Protein AF-A0A959RNM5-F1 (afdb_monomer_lite)

pLDDT: mean 94.92, std 3.33, range [77.25, 98.19]

Radius of gyration: 14.55 Å; chains: 1; bounding box: 29×34×33 Å

Structure (mmCIF, N/CA/C/O backbone):
data_AF-A0A959RNM5-F1
#
_entry.id   AF-A0A959RNM5-F1
#
loop_
_atom_site.group_PDB
_atom_site.id
_atom_site.type_symbol
_atom_site.label_atom_id
_atom_site.label_alt_id
_atom_site.label_comp_id
_atom_site.label_asym_id
_atom_site.label_entity_id
_atom_site.label_seq_id
_atom_site.pdbx_PDB_ins_code
_atom_site.Cartn_x
_atom_site.Cartn_y
_atom_site.Cartn_z
_atom_site.occupancy
_atom_site.B_iso_or_equiv
_atom_site.auth_seq_id
_atom_site.auth_comp_id
_atom_site.auth_asym_id
_atom_site.auth_atom_id
_atom_site.pdbx_PDB_model_num
ATOM 1 N N . THR A 1 1 ? -7.761 -14.203 -1.403 1.00 83.69 1 THR A N 1
ATOM 2 C CA . THR A 1 1 ? -6.787 -13.847 -0.351 1.00 83.69 1 THR A CA 1
ATOM 3 C C . THR A 1 1 ? -5.485 -14.601 -0.622 1.00 83.69 1 THR A C 1
ATOM 5 O O . THR A 1 1 ? -5.433 -15.398 -1.552 1.00 83.69 1 THR A O 1
ATOM 8 N N . PHE A 1 2 ? -4.405 -14.384 0.141 1.00 92.38 2 PHE A N 1
ATOM 9 C CA . PHE A 1 2 ? -3.095 -15.020 -0.127 1.00 92.38 2 PHE A CA 1
ATOM 10 C C . PHE A 1 2 ? -2.891 -16.395 0.542 1.00 92.38 2 PHE A C 1
ATOM 12 O O . PHE A 1 2 ? -1.841 -17.009 0.361 1.00 92.38 2 PHE A O 1
ATOM 19 N N . GLY A 1 3 ? -3.858 -16.875 1.336 1.00 92.31 3 GLY A N 1
ATOM 20 C CA . GLY A 1 3 ? -3.792 -18.184 2.008 1.00 92.31 3 GLY A CA 1
ATOM 21 C C . GLY A 1 3 ? -2.670 -18.333 3.047 1.00 92.31 3 GLY A C 1
ATOM 22 O O . GLY A 1 3 ? -2.399 -19.437 3.509 1.00 92.31 3 GLY A O 1
ATOM 23 N N . LYS A 1 4 ? -1.997 -17.237 3.411 1.00 93.19 4 LYS A N 1
ATOM 24 C CA . LYS A 1 4 ? -0.894 -17.195 4.377 1.00 93.19 4 LYS A CA 1
ATOM 25 C C . LYS A 1 4 ? -1.110 -16.055 5.363 1.00 93.19 4 LYS A C 1
ATOM 27 O O . LYS A 1 4 ? -1.727 -15.046 5.021 1.00 93.19 4 LYS A O 1
ATOM 32 N N . LYS A 1 5 ? -0.578 -16.208 6.578 1.00 93.44 5 LYS A N 1
ATOM 33 C CA . LYS A 1 5 ? -0.600 -15.145 7.588 1.00 93.44 5 LYS A CA 1
ATOM 34 C C . LYS A 1 5 ? 0.253 -13.959 7.099 1.00 93.44 5 LYS A C 1
ATOM 36 O O . LYS A 1 5 ? 1.415 -14.189 6.756 1.00 93.44 5 LYS A O 1
ATOM 41 N N . PRO A 1 6 ? -0.283 -12.724 7.064 1.00 92.06 6 PRO A N 1
ATOM 42 C CA . PRO A 1 6 ? 0.501 -11.555 6.685 1.00 92.06 6 PRO A CA 1
ATOM 43 C C . PRO A 1 6 ? 1.574 -11.264 7.739 1.00 92.06 6 PRO A C 1
ATOM 45 O O . PRO A 1 6 ? 1.356 -11.460 8.938 1.00 92.06 6 PRO A O 1
ATOM 48 N N . ILE A 1 7 ? 2.731 -10.788 7.283 1.00 93.00 7 ILE A N 1
ATOM 49 C CA . ILE A 1 7 ? 3.846 -10.384 8.142 1.00 93.00 7 ILE A CA 1
ATOM 50 C C . ILE A 1 7 ? 3.837 -8.853 8.223 1.00 93.00 7 ILE A C 1
ATOM 52 O O . ILE A 1 7 ? 3.901 -8.207 7.177 1.00 93.00 7 ILE A O 1
ATOM 56 N N . PRO A 1 8 ? 3.756 -8.251 9.423 1.00 93.12 8 PRO A N 1
ATOM 57 C CA . PRO A 1 8 ? 3.916 -6.812 9.576 1.00 93.12 8 PRO A CA 1
ATOM 58 C C . PRO A 1 8 ? 5.322 -6.385 9.156 1.00 93.12 8 PRO A C 1
ATOM 60 O O . PRO A 1 8 ? 6.314 -6.937 9.634 1.00 93.12 8 PRO A O 1
ATOM 63 N N . VAL A 1 9 ? 5.405 -5.383 8.287 1.00 93.06 9 VAL A N 1
ATOM 64 C CA . VAL A 1 9 ? 6.671 -4.848 7.779 1.00 93.06 9 VAL A CA 1
ATOM 65 C C . VAL A 1 9 ? 6.753 -3.344 8.007 1.00 93.06 9 VAL A C 1
ATOM 67 O O . VAL A 1 9 ? 5.739 -2.666 8.173 1.00 93.06 9 VAL A O 1
ATOM 70 N N . ARG A 1 10 ? 7.979 -2.818 8.010 1.00 90.75 10 ARG A N 1
ATOM 71 C CA . ARG A 1 10 ? 8.251 -1.380 7.925 1.00 90.75 10 ARG A CA 1
ATOM 72 C C . ARG A 1 10 ? 8.788 -1.081 6.529 1.00 90.75 10 ARG A C 1
ATOM 74 O O . ARG A 1 10 ? 9.609 -1.841 6.027 1.00 90.75 10 ARG A O 1
ATOM 81 N N . GLY A 1 11 ? 8.327 0.006 5.921 1.00 88.25 11 GLY A N 1
ATOM 82 C CA . GLY A 1 11 ? 8.848 0.503 4.648 1.00 88.25 11 GLY A CA 1
ATOM 83 C C . GLY A 1 11 ? 9.818 1.666 4.858 1.00 88.25 11 GLY A C 1
ATOM 84 O O . GLY A 1 11 ? 9.700 2.393 5.841 1.00 88.25 11 GLY A O 1
ATOM 85 N N . GLY A 1 12 ? 10.761 1.846 3.930 1.00 91.62 12 GLY A N 1
ATOM 86 C CA . GLY A 1 12 ? 11.633 3.030 3.888 1.00 91.62 12 GLY A CA 1
ATOM 87 C C . GLY A 1 12 ? 11.009 4.244 3.184 1.00 91.62 12 GLY A C 1
ATOM 88 O O . GLY A 1 12 ? 11.578 5.330 3.223 1.00 91.62 12 GLY A O 1
ATOM 89 N N . GLY A 1 13 ? 9.859 4.063 2.526 1.00 89.25 13 GLY A N 1
ATOM 90 C CA . GLY A 1 13 ? 9.123 5.140 1.865 1.00 89.25 13 GLY A CA 1
ATOM 91 C C . GLY A 1 13 ? 8.447 6.089 2.857 1.00 89.25 13 GLY A C 1
ATOM 92 O O . GLY A 1 13 ? 8.096 5.702 3.972 1.00 89.25 13 GLY A O 1
ATOM 93 N N . SER A 1 14 ? 8.225 7.328 2.423 1.00 93.81 14 SER A N 1
ATOM 94 C CA . SER A 1 14 ? 7.642 8.388 3.248 1.00 93.81 14 SER A CA 1
ATOM 95 C C . SER A 1 14 ? 6.254 8.776 2.749 1.00 93.81 14 SER A C 1
ATOM 97 O O . SER A 1 14 ? 6.092 9.129 1.584 1.00 93.81 14 SER A O 1
ATOM 99 N N . ILE A 1 15 ? 5.263 8.781 3.647 1.00 95.19 15 ILE A N 1
ATOM 100 C CA . ILE A 1 15 ? 3.907 9.303 3.399 1.00 95.19 15 ILE A CA 1
ATOM 101 C C . ILE A 1 15 ? 3.592 10.337 4.499 1.00 95.19 15 ILE A C 1
ATOM 103 O O . ILE A 1 15 ? 3.009 9.987 5.527 1.00 95.19 15 ILE A O 1
ATOM 107 N N . PRO A 1 16 ? 4.019 11.609 4.341 1.00 94.69 16 PRO A N 1
ATOM 108 C CA . PRO A 1 16 ? 4.034 12.592 5.434 1.00 94.69 16 PRO A CA 1
ATOM 109 C C . PRO A 1 16 ? 2.665 12.935 6.034 1.00 94.69 16 PRO A C 1
ATOM 111 O O . PRO A 1 16 ? 2.568 13.246 7.220 1.00 94.69 16 PRO A O 1
ATOM 114 N N . ILE A 1 17 ? 1.597 12.856 5.234 1.00 96.25 17 ILE A N 1
ATOM 115 C CA . ILE A 1 17 ? 0.232 13.187 5.671 1.00 96.25 17 ILE A CA 1
ATOM 116 C C . ILE A 1 17 ? -0.269 12.270 6.799 1.00 96.25 17 ILE A C 1
ATOM 118 O O . ILE A 1 17 ? -1.121 12.673 7.585 1.00 96.25 17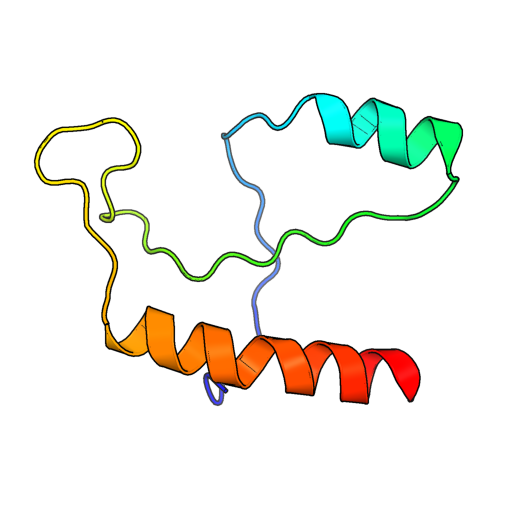 ILE A O 1
ATOM 122 N N . CYS A 1 18 ? 0.294 11.067 6.931 1.00 95.75 18 CYS A N 1
ATOM 123 C CA . CYS A 1 18 ? -0.119 10.087 7.930 1.00 95.75 18 CYS A CA 1
ATOM 124 C C . CYS A 1 18 ? 0.042 10.607 9.360 1.00 95.75 18 CYS A C 1
ATOM 126 O O . CYS A 1 18 ? -0.873 10.468 10.164 1.00 95.75 18 CYS A O 1
ATOM 128 N N . THR A 1 19 ? 1.151 11.286 9.661 1.00 94.88 19 THR A N 1
ATOM 129 C CA . THR A 1 19 ? 1.386 11.872 10.990 1.00 94.88 19 THR A CA 1
ATOM 130 C C . THR A 1 19 ? 0.346 12.937 11.330 1.00 94.88 19 THR A C 1
ATOM 132 O O . THR A 1 19 ? -0.090 13.036 12.475 1.00 94.88 19 THR A O 1
ATOM 135 N N . ILE A 1 20 ? -0.071 13.725 10.334 1.00 97.00 20 ILE A N 1
ATOM 136 C CA . ILE A 1 20 ? -1.105 14.749 10.506 1.00 97.00 20 ILE A CA 1
ATOM 137 C C . ILE A 1 20 ? -2.458 14.072 10.747 1.00 97.00 20 ILE A C 1
ATOM 139 O O . ILE A 1 20 ? -3.134 14.403 11.712 1.00 97.00 20 ILE A O 1
ATOM 143 N N . LEU A 1 21 ? -2.833 13.086 9.929 1.00 97.75 21 LEU A N 1
ATOM 144 C CA . LEU A 1 21 ? -4.109 12.381 10.072 1.00 97.75 21 LEU A CA 1
ATOM 145 C C . LEU A 1 21 ? -4.229 11.646 11.412 1.00 97.75 21 LEU A C 1
ATOM 147 O O . LEU A 1 21 ? -5.266 11.760 12.058 1.00 97.75 21 LEU A O 1
ATOM 151 N N . GLU A 1 22 ? -3.184 10.946 11.866 1.00 97.44 22 GLU A N 1
ATOM 152 C CA . GLU A 1 22 ? -3.215 10.294 13.183 1.00 97.44 22 GLU A CA 1
ATOM 153 C C . GLU A 1 22 ? -3.386 11.313 14.317 1.00 97.44 22 GLU A C 1
ATOM 155 O O . GLU A 1 22 ? -4.139 11.064 15.257 1.00 97.44 22 GLU A O 1
ATOM 160 N N . LYS A 1 23 ? -2.714 12.470 14.228 1.00 97.31 23 LYS A N 1
ATOM 161 C CA . LYS A 1 23 ? -2.812 13.536 15.233 1.00 97.31 23 LYS A CA 1
ATOM 162 C C . LYS A 1 23 ? -4.206 14.163 15.270 1.00 97.31 23 LYS A C 1
ATOM 164 O O . LYS A 1 23 ? -4.749 14.348 16.353 1.00 97.31 23 LYS A O 1
ATOM 169 N N . GLU A 1 24 ? -4.754 14.522 14.113 1.00 98.19 24 GLU A N 1
ATOM 170 C CA . GLU A 1 24 ? -6.007 15.281 14.032 1.00 98.19 24 GLU A CA 1
ATOM 171 C C . GLU A 1 24 ? -7.246 14.393 14.229 1.00 98.19 24 GLU A C 1
ATOM 173 O O . GLU A 1 24 ? -8.243 14.844 14.783 1.00 98.19 24 GLU A O 1
ATOM 178 N N . LEU A 1 25 ? -7.197 13.125 13.805 1.00 98.00 25 LEU A N 1
ATOM 179 C CA . LEU A 1 25 ? -8.338 12.205 13.889 1.00 98.00 25 LEU A CA 1
ATOM 180 C C . LEU A 1 25 ? -8.255 11.233 15.073 1.00 98.00 25 LEU A C 1
ATOM 182 O O . LEU A 1 25 ? -9.249 10.588 15.396 1.00 98.00 25 LEU A O 1
ATOM 186 N N . GLY A 1 26 ? -7.085 11.085 15.704 1.00 97.25 26 GLY A N 1
ATOM 187 C CA . GLY A 1 26 ? -6.886 10.159 16.823 1.00 97.25 26 GLY A CA 1
ATOM 188 C C . GLY A 1 26 ? -6.993 8.675 16.447 1.00 97.25 26 GLY A C 1
ATOM 189 O O . GLY A 1 26 ? -7.148 7.831 17.327 1.00 97.25 26 GLY A O 1
ATOM 190 N N . VAL A 1 27 ? -6.921 8.339 15.155 1.00 95.81 27 VAL A N 1
ATOM 191 C CA . VAL A 1 27 ? -7.032 6.964 14.639 1.00 95.81 27 VAL A CA 1
ATOM 192 C C . VAL A 1 27 ? -5.684 6.427 14.170 1.00 95.81 27 VAL A C 1
ATOM 194 O O . VAL A 1 27 ? -4.794 7.189 13.797 1.00 95.81 27 VAL A O 1
ATOM 197 N N . LYS A 1 28 ? -5.536 5.099 14.168 1.00 94.25 28 LYS A N 1
ATOM 198 C CA . LYS A 1 28 ? -4.351 4.424 13.627 1.00 94.25 28 LYS A CA 1
ATOM 199 C C . LYS A 1 28 ? -4.481 4.144 12.140 1.00 94.25 28 LYS A C 1
ATOM 201 O O . LYS A 1 28 ? -5.541 3.734 11.673 1.00 94.25 28 LYS A O 1
ATOM 206 N N . ILE A 1 29 ? -3.381 4.334 11.416 1.00 94.44 29 ILE A N 1
ATOM 207 C CA . ILE A 1 29 ? -3.309 4.071 9.979 1.00 94.44 29 ILE A CA 1
ATOM 208 C C . ILE A 1 29 ? -2.789 2.657 9.731 1.00 94.44 29 ILE A C 1
ATOM 210 O O . ILE A 1 29 ? -1.778 2.231 10.288 1.00 94.44 29 ILE A O 1
ATOM 214 N N . ILE A 1 30 ? -3.474 1.938 8.843 1.00 93.25 30 ILE A N 1
ATOM 215 C CA . ILE A 1 30 ? -3.035 0.644 8.327 1.00 93.25 30 ILE A CA 1
ATOM 216 C C . ILE A 1 30 ? -2.560 0.851 6.892 1.00 93.25 30 ILE A C 1
ATOM 218 O O . ILE A 1 30 ? -3.334 1.254 6.0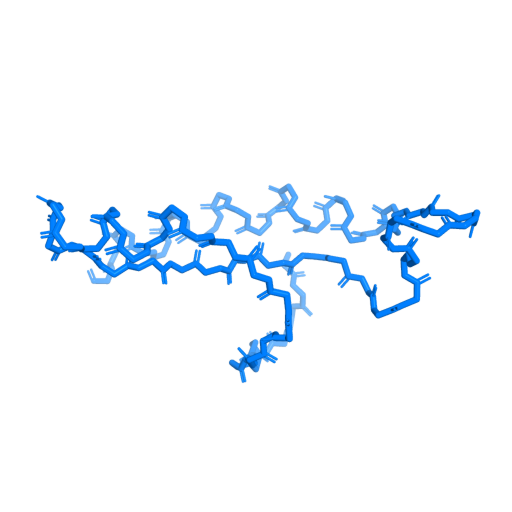25 1.00 93.25 30 ILE A O 1
ATOM 222 N N . PHE A 1 31 ? -1.289 0.542 6.634 1.00 94.69 31 PHE A N 1
ATOM 223 C CA . PHE A 1 31 ? -0.773 0.439 5.273 1.00 94.69 31 PHE A CA 1
ATOM 224 C C . PHE A 1 31 ? -0.961 -0.983 4.764 1.00 94.69 31 PHE A C 1
ATOM 226 O O . PHE A 1 31 ? -0.451 -1.938 5.349 1.00 94.69 31 PHE A O 1
ATOM 233 N N . MET A 1 32 ? -1.675 -1.110 3.651 1.00 94.44 32 MET A N 1
ATOM 234 C CA . MET A 1 32 ? -1.920 -2.383 2.990 1.00 94.44 32 MET A CA 1
ATOM 235 C C . MET A 1 32 ? -1.367 -2.324 1.568 1.00 94.44 32 MET A C 1
ATOM 237 O O . MET A 1 32 ? -1.977 -1.741 0.677 1.00 94.44 32 MET A O 1
ATOM 241 N N . GLY A 1 33 ? -0.174 -2.890 1.382 1.00 93.25 33 GLY A N 1
ATOM 242 C CA . GLY A 1 33 ? 0.504 -2.958 0.091 1.00 93.25 33 GLY A CA 1
ATOM 243 C C . GLY A 1 33 ? 0.334 -4.320 -0.575 1.00 93.25 33 GLY A C 1
ATOM 244 O O . GLY A 1 33 ? 0.359 -5.351 0.093 1.00 93.25 33 GLY A O 1
ATOM 245 N N . PHE A 1 34 ? 0.202 -4.310 -1.901 1.00 95.44 34 PHE A N 1
ATOM 246 C CA . PHE A 1 34 ? 0.147 -5.518 -2.734 1.00 95.44 34 PHE A CA 1
ATOM 247 C C . PHE A 1 34 ? 1.271 -5.568 -3.777 1.00 95.44 34 PHE A C 1
ATOM 249 O O . PHE A 1 34 ? 1.334 -6.515 -4.552 1.00 95.44 34 PHE A O 1
ATOM 256 N N . GLY A 1 35 ? 2.142 -4.559 -3.817 1.00 94.38 35 GLY A N 1
ATOM 257 C CA . GLY A 1 35 ? 3.297 -4.541 -4.710 1.00 94.38 35 GLY A CA 1
ATOM 258 C C . GLY A 1 35 ? 4.411 -5.486 -4.258 1.00 94.38 35 GLY A C 1
ATOM 259 O O . GLY A 1 35 ? 4.404 -5.997 -3.136 1.00 94.38 35 GLY A O 1
ATOM 260 N N . LEU A 1 36 ? 5.365 -5.710 -5.151 1.00 94.06 36 LEU A N 1
ATOM 261 C CA . LEU A 1 36 ? 6.601 -6.444 -4.908 1.00 94.06 36 LEU A CA 1
ATOM 262 C C . LEU A 1 36 ? 7.794 -5.483 -4.910 1.00 94.06 36 LEU A C 1
ATOM 264 O O . LEU A 1 36 ? 7.771 -4.447 -5.570 1.00 94.06 36 LEU A O 1
ATOM 268 N N . ASP A 1 37 ? 8.884 -5.858 -4.240 1.00 92.81 37 ASP A N 1
ATOM 269 C CA . ASP A 1 37 ? 10.104 -5.034 -4.173 1.00 92.81 37 ASP A CA 1
ATOM 270 C C . ASP A 1 37 ? 10.705 -4.730 -5.560 1.00 92.81 37 ASP A C 1
ATOM 272 O O . ASP A 1 37 ? 11.412 -3.742 -5.739 1.00 92.81 37 ASP A O 1
ATOM 276 N N . ASN A 1 38 ? 10.412 -5.570 -6.559 1.00 95.31 38 ASN A N 1
ATOM 277 C CA . ASN A 1 38 ? 10.873 -5.414 -7.937 1.00 95.31 38 ASN A CA 1
ATOM 278 C C . ASN A 1 38 ? 9.876 -4.679 -8.852 1.00 95.31 38 ASN A C 1
ATOM 280 O O . ASN A 1 38 ? 10.051 -4.702 -10.074 1.00 95.31 38 ASN A O 1
ATOM 284 N N . ASP A 1 39 ? 8.833 -4.057 -8.301 1.00 96.81 39 ASP A N 1
ATOM 285 C CA . ASP A 1 39 ? 7.888 -3.241 -9.072 1.00 96.81 39 ASP A CA 1
ATOM 286 C C . ASP A 1 39 ? 8.517 -1.932 -9.560 1.00 96.81 39 ASP A C 1
ATOM 288 O O . ASP A 1 39 ? 7.971 -1.306 -10.462 1.00 96.81 39 ASP A O 1
ATOM 292 N N . ASN A 1 40 ? 9.706 -1.575 -9.057 1.00 95.75 40 ASN A N 1
ATOM 293 C CA . ASN A 1 40 ? 10.515 -0.457 -9.545 1.00 95.75 40 ASN A CA 1
ATOM 294 C C . ASN A 1 40 ? 9.769 0.884 -9.495 1.00 95.75 40 ASN A C 1
ATOM 296 O O . ASN A 1 40 ? 9.849 1.672 -10.436 1.00 95.75 40 ASN A O 1
ATOM 300 N N . LEU A 1 41 ? 9.058 1.147 -8.394 1.00 94.25 41 LEU A N 1
ATOM 301 C CA . LEU A 1 41 ? 8.347 2.409 -8.188 1.00 94.25 41 LEU A CA 1
ATOM 302 C C . LEU A 1 41 ? 9.287 3.600 -8.434 1.00 94.25 41 LEU A C 1
ATOM 304 O O . LEU A 1 41 ? 10.377 3.665 -7.858 1.00 94.25 41 LEU A O 1
ATOM 308 N N . HIS A 1 42 ? 8.862 4.532 -9.290 1.00 95.06 42 HIS A N 1
ATOM 309 C CA . HIS A 1 42 ? 9.641 5.704 -9.711 1.00 95.06 42 HIS A CA 1
ATOM 310 C C . HIS A 1 42 ? 10.914 5.392 -10.518 1.00 95.06 42 HIS A C 1
ATOM 312 O O . HIS A 1 42 ? 11.810 6.232 -10.608 1.00 95.06 42 HIS A O 1
ATOM 318 N N . SER A 1 43 ? 11.019 4.202 -11.110 1.00 97.31 43 SER A N 1
ATOM 319 C CA . SER A 1 43 ? 12.164 3.765 -11.919 1.00 97.31 43 SER A CA 1
ATOM 320 C C . SER A 1 43 ? 11.715 3.192 -13.275 1.00 97.31 43 SER A C 1
ATOM 322 O O . SER A 1 43 ? 10.541 2.869 -13.459 1.00 97.31 43 SER A O 1
ATOM 324 N N . PRO A 1 44 ? 12.615 3.060 -14.272 1.00 97.62 44 PRO A N 1
ATOM 325 C CA . PRO A 1 44 ? 12.263 2.461 -15.557 1.00 97.62 44 PRO A CA 1
ATOM 326 C C . PRO A 1 44 ? 11.695 1.044 -15.421 1.00 97.62 44 PRO A C 1
ATOM 328 O O . PRO A 1 44 ? 12.120 0.265 -14.564 1.00 97.62 44 PRO A O 1
ATOM 331 N N . ASN A 1 45 ? 10.786 0.688 -16.334 1.00 97.06 45 ASN A N 1
ATOM 332 C CA . ASN A 1 45 ? 10.055 -0.583 -16.312 1.00 97.06 45 ASN A CA 1
ATOM 333 C C . ASN A 1 45 ? 9.266 -0.799 -15.007 1.00 97.06 45 ASN A C 1
ATOM 335 O O . ASN A 1 45 ? 9.166 -1.934 -14.530 1.00 97.06 45 ASN A O 1
ATOM 339 N N . GLU A 1 46 ? 8.732 0.289 -14.440 1.00 97.94 46 GLU A N 1
ATOM 340 C CA . GLU A 1 46 ? 7.725 0.226 -13.384 1.00 97.94 46 GLU A CA 1
ATOM 341 C C . GLU A 1 46 ? 6.579 -0.683 -13.836 1.00 97.94 46 GLU A C 1
ATOM 343 O O . GLU A 1 46 ? 6.082 -0.582 -14.963 1.00 97.94 46 GLU A O 1
ATOM 348 N N . LYS A 1 47 ? 6.204 -1.627 -12.979 1.00 97.81 47 LYS A N 1
ATOM 349 C CA . LYS A 1 47 ? 5.183 -2.624 -13.293 1.00 97.81 47 LYS A CA 1
ATOM 350 C C . LYS A 1 47 ? 4.411 -3.006 -12.049 1.00 97.81 47 LYS A C 1
ATOM 352 O O . LYS A 1 47 ? 4.816 -2.711 -10.933 1.00 97.81 47 LYS A O 1
ATOM 357 N N . PHE A 1 48 ? 3.328 -3.735 -12.267 1.00 97.88 48 PHE A N 1
ATOM 358 C CA . PHE A 1 48 ? 2.555 -4.330 -11.196 1.00 97.88 48 PHE A CA 1
ATOM 359 C C . PHE A 1 48 ? 2.152 -5.750 -11.583 1.00 97.88 48 PHE A C 1
ATOM 361 O O . PHE A 1 48 ? 1.742 -6.004 -12.719 1.00 97.88 48 PHE A O 1
ATOM 368 N N . ASN A 1 49 ? 2.281 -6.697 -10.657 1.00 97.06 49 ASN A N 1
ATOM 369 C CA . ASN A 1 49 ? 1.924 -8.086 -10.923 1.00 97.06 49 ASN A CA 1
ATOM 370 C C . ASN A 1 49 ? 0.390 -8.252 -11.024 1.00 97.06 49 ASN A C 1
ATOM 372 O O . ASN A 1 49 ? -0.348 -7.882 -10.111 1.00 97.06 49 ASN A O 1
ATOM 376 N N . ILE A 1 50 ? -0.094 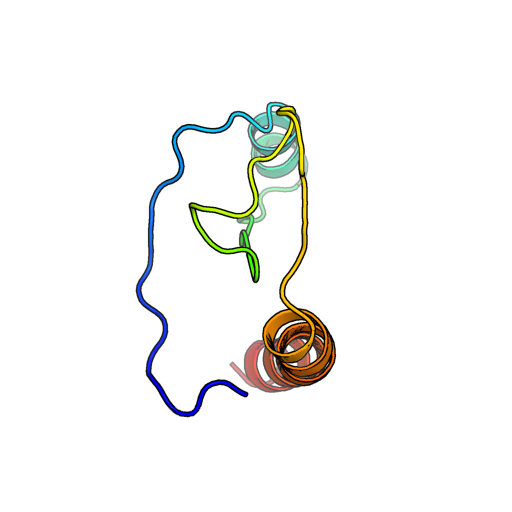-8.843 -12.123 1.00 97.88 50 ILE A N 1
ATOM 377 C CA . ILE A 1 50 ? -1.533 -9.031 -12.386 1.00 97.88 50 ILE A CA 1
ATOM 378 C C . ILE A 1 50 ? -2.201 -9.934 -11.334 1.00 97.88 50 ILE A C 1
ATOM 380 O O . ILE A 1 50 ? -3.323 -9.665 -10.908 1.00 97.88 50 ILE A O 1
ATOM 384 N N . GLU A 1 51 ? -1.521 -10.979 -10.864 1.00 97.06 51 GLU A N 1
ATOM 385 C CA . GLU A 1 51 ? -2.034 -11.832 -9.787 1.00 97.06 51 GLU A CA 1
ATOM 386 C C . GLU A 1 51 ? -2.203 -11.027 -8.492 1.00 97.06 51 GLU A C 1
ATOM 388 O O . GLU A 1 51 ? -3.240 -11.124 -7.833 1.00 97.06 51 GLU A O 1
ATOM 393 N N . ASN A 1 52 ? -1.227 -10.180 -8.154 1.00 97.31 52 ASN A N 1
ATOM 394 C CA . ASN A 1 52 ? -1.316 -9.306 -6.985 1.00 97.31 52 ASN A CA 1
ATOM 395 C C . ASN A 1 52 ? -2.428 -8.261 -7.131 1.00 97.31 52 ASN A C 1
ATOM 397 O O . A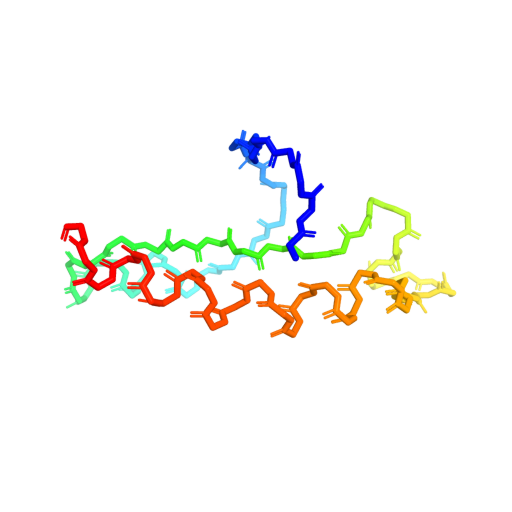SN A 1 52 ? -3.065 -7.922 -6.136 1.00 97.31 52 ASN A O 1
ATOM 401 N N . TYR A 1 53 ? -2.705 -7.792 -8.351 1.00 97.25 53 TYR A N 1
ATOM 402 C CA . TYR A 1 53 ? -3.797 -6.855 -8.628 1.00 97.25 53 TYR A CA 1
ATOM 403 C C . TYR A 1 53 ? -5.150 -7.479 -8.286 1.00 97.25 53 TYR A C 1
ATOM 405 O O . TYR A 1 53 ? -5.900 -6.937 -7.472 1.00 97.25 53 TYR A O 1
ATOM 413 N N . TYR A 1 54 ? -5.422 -8.676 -8.813 1.00 98.06 54 TYR A N 1
ATOM 414 C CA . TYR A 1 54 ? -6.663 -9.392 -8.517 1.00 98.06 54 TYR A CA 1
ATOM 415 C C . TYR A 1 54 ? -6.756 -9.831 -7.054 1.00 98.06 54 TYR A C 1
ATOM 417 O O . TYR A 1 54 ? -7.808 -9.672 -6.433 1.00 98.06 54 TYR A O 1
ATOM 425 N N . LYS A 1 55 ? -5.659 -10.312 -6.457 1.00 97.31 55 LYS A N 1
ATOM 426 C CA . LYS A 1 55 ? -5.641 -10.647 -5.026 1.00 97.31 55 LYS A CA 1
ATOM 427 C C . LYS A 1 55 ? -5.838 -9.424 -4.138 1.00 97.31 55 LYS A C 1
ATOM 429 O O . LYS A 1 55 ? -6.424 -9.567 -3.068 1.00 97.31 55 LYS A O 1
ATOM 434 N N . GLY A 1 56 ? -5.373 -8.248 -4.553 1.00 96.88 56 GLY A N 1
ATOM 435 C CA . GLY A 1 56 ? -5.619 -6.987 -3.861 1.00 96.88 56 GLY A CA 1
ATOM 436 C C . GLY A 1 56 ? -7.104 -6.641 -3.844 1.00 96.88 56 GLY A C 1
ATOM 437 O O . GLY A 1 56 ? -7.673 -6.460 -2.767 1.00 96.88 56 GLY A O 1
ATOM 438 N N . ILE A 1 57 ? -7.744 -6.668 -5.020 1.00 97.19 57 ILE A N 1
ATOM 439 C CA . ILE A 1 57 ? -9.197 -6.470 -5.172 1.00 97.19 57 ILE A CA 1
ATOM 440 C C . ILE A 1 57 ? -9.977 -7.441 -4.285 1.00 97.19 57 ILE A C 1
ATOM 442 O O . ILE A 1 57 ? -10.931 -7.043 -3.629 1.00 97.19 57 ILE A O 1
ATOM 446 N N . GLU A 1 58 ? -9.564 -8.705 -4.239 1.00 97.31 58 GLU A N 1
ATOM 447 C CA . GLU A 1 58 ? -10.210 -9.714 -3.407 1.00 97.31 58 GLU A CA 1
ATOM 448 C C . GLU A 1 58 ? -9.961 -9.480 -1.905 1.00 97.31 58 GLU A C 1
ATOM 450 O O . GLU A 1 58 ? -10.851 -9.680 -1.088 1.00 97.31 58 GLU A O 1
ATOM 455 N N . THR A 1 59 ? -8.758 -9.056 -1.510 1.00 97.25 59 THR A N 1
ATOM 456 C CA . THR A 1 59 ? -8.353 -8.954 -0.096 1.00 97.25 59 THR A CA 1
ATOM 457 C C . THR A 1 59 ? -8.986 -7.760 0.619 1.00 97.25 59 THR A C 1
ATOM 459 O O . THR A 1 59 ? -9.366 -7.893 1.780 1.00 97.25 59 THR A O 1
ATOM 462 N N . ILE A 1 60 ? -9.140 -6.617 -0.056 1.00 96.50 60 ILE A N 1
ATOM 463 C CA . ILE A 1 60 ? -9.715 -5.389 0.523 1.00 96.50 60 ILE A CA 1
ATOM 464 C C . ILE A 1 60 ? -11.123 -5.597 1.129 1.00 96.50 60 ILE A C 1
ATOM 466 O O . ILE A 1 60 ? -11.314 -5.243 2.295 1.00 96.50 60 ILE A O 1
ATOM 470 N N . PRO A 1 61 ? -12.118 -6.184 0.433 1.00 97.12 61 PRO A N 1
ATOM 471 C CA . PRO A 1 61 ? -13.444 -6.395 1.013 1.00 97.12 61 PRO A CA 1
ATOM 472 C C . PRO A 1 61 ? -13.417 -7.383 2.184 1.00 97.12 61 PRO A C 1
ATOM 474 O O . PRO A 1 61 ? -14.112 -7.163 3.175 1.00 97.12 61 PRO A O 1
ATOM 477 N N . TYR A 1 62 ? -12.588 -8.433 2.124 1.00 96.06 62 TYR A N 1
ATOM 478 C CA . TYR A 1 62 ? -12.419 -9.343 3.259 1.00 96.06 62 TYR A CA 1
ATOM 479 C C . TYR A 1 62 ? -11.814 -8.634 4.470 1.00 96.06 62 TYR A C 1
ATOM 481 O O . TYR A 1 62 ? -12.278 -8.863 5.583 1.00 96.06 62 TYR A O 1
ATOM 489 N N . PHE A 1 63 ? -10.828 -7.753 4.270 1.00 95.50 63 PHE A N 1
ATOM 490 C CA . PHE A 1 63 ? -10.280 -6.940 5.354 1.00 95.50 63 PHE A CA 1
ATOM 491 C C . PHE A 1 63 ? -11.380 -6.137 6.048 1.00 95.50 63 PHE A C 1
ATOM 493 O O . PHE A 1 63 ? -11.525 -6.257 7.259 1.00 95.50 63 PHE A O 1
ATOM 500 N N . HIS A 1 64 ? -12.195 -5.388 5.300 1.00 96.12 64 HIS A N 1
ATOM 501 C CA . HIS A 1 64 ? -13.274 -4.595 5.894 1.00 96.12 64 HIS A CA 1
ATOM 502 C C . HIS A 1 64 ? -14.322 -5.454 6.601 1.00 96.12 64 HIS A C 1
ATOM 504 O O . HIS A 1 64 ? -14.735 -5.103 7.704 1.00 96.12 64 HIS A O 1
ATOM 510 N N . LYS A 1 65 ? -14.715 -6.587 6.003 1.00 96.56 65 LYS A N 1
ATOM 511 C CA . LYS A 1 65 ? -15.645 -7.533 6.627 1.00 96.56 65 LYS A CA 1
ATOM 512 C C . LYS A 1 65 ? -15.128 -7.977 7.995 1.00 96.56 65 LYS A C 1
ATOM 514 O O . LYS A 1 65 ? -15.782 -7.728 9.001 1.00 96.56 65 LYS A O 1
ATOM 519 N N . TYR A 1 66 ? -13.938 -8.573 8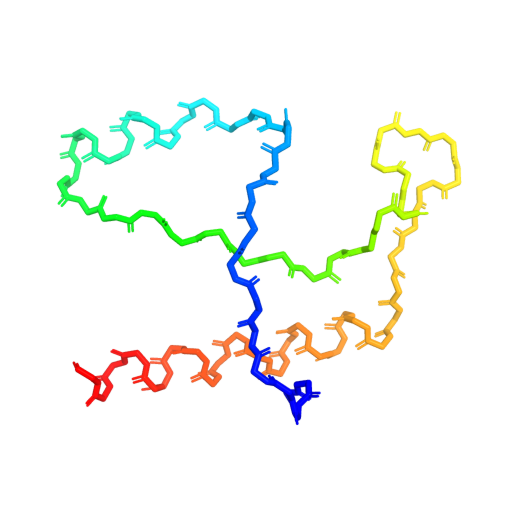.037 1.00 94.38 66 TYR A N 1
ATOM 520 C CA . TYR A 1 66 ? -13.392 -9.120 9.279 1.00 94.38 66 TYR A CA 1
ATOM 521 C C . TYR A 1 66 ? -13.016 -8.037 10.292 1.00 94.38 66 TYR A C 1
ATOM 523 O O . TYR A 1 66 ? -13.169 -8.257 11.485 1.00 94.38 66 TYR A O 1
ATOM 531 N N . PHE A 1 67 ? -12.571 -6.863 9.837 1.00 94.38 67 PHE A N 1
ATOM 532 C CA . PHE A 1 67 ? -12.276 -5.731 10.717 1.00 94.38 67 PHE A CA 1
ATOM 533 C C . PHE A 1 67 ? -13.536 -5.170 11.389 1.00 94.38 67 PHE A C 1
ATOM 535 O O . PHE A 1 67 ? -13.473 -4.699 12.518 1.00 94.38 67 PHE A O 1
ATOM 542 N N . SER A 1 68 ? -14.690 -5.224 10.715 1.00 95.50 68 SER A N 1
ATOM 543 C CA . SER A 1 68 ? -15.967 -4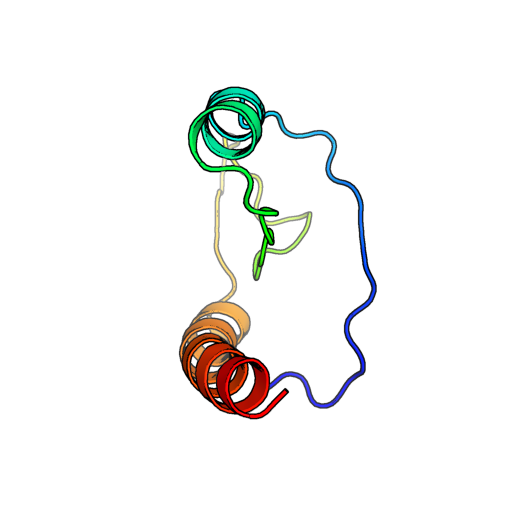.799 11.304 1.00 95.50 68 SER A CA 1
ATOM 544 C C . SER A 1 68 ? -16.559 -5.800 12.302 1.00 95.50 68 SER A C 1
ATOM 546 O O . SER A 1 68 ? -17.425 -5.432 13.088 1.00 95.50 68 SER A O 1
ATOM 548 N N . GLU A 1 69 ? -16.117 -7.058 12.253 1.00 95.00 69 GLU A N 1
ATOM 549 C CA . GLU A 1 69 ? -16.562 -8.139 13.144 1.00 95.00 69 GLU A CA 1
ATOM 550 C C . GLU A 1 69 ? -15.702 -8.243 14.421 1.00 95.00 69 GLU A C 1
ATOM 552 O O . GLU A 1 69 ? -16.074 -8.968 15.346 1.00 95.00 69 GLU A O 1
ATOM 557 N N . SER A 1 70 ? -14.551 -7.561 14.451 1.00 77.25 70 SER A N 1
ATOM 558 C CA . SER A 1 70 ? -13.570 -7.577 15.548 1.00 77.25 70 SER A CA 1
ATOM 559 C C . SER A 1 70 ? -13.767 -6.505 16.614 1.00 77.25 70 SER A C 1
ATOM 561 O O . SER A 1 70 ? -14.388 -5.462 16.316 1.00 77.25 70 SER A O 1
#

Foldseek 3Di:
DPPDDDDDDDDPDDDPCQVVCCVVVVDDDDDDDLADPPCQVVHPPRDGDPVSVVVVVVVVVVCVVVVVVD

Secondary structure (DSSP, 8-state):
--SSPPPP---S---THHHHHHHHH-----------GGG-TTSTT----HHHHHHHHHHHHHHHHHHHH-

Sequence (70 aa):
TFGKKPIPVRGGGSIPICTILEKELGVKIIFMGFGLDNDNLHSPNEKFNIENYYKGIETIPYFHKYFSES